Protein AF-A0AAV8PWE6-F1 (afdb_monomer)

Foldseek 3Di:
DDDDDPDPVVVVVVVVVVVVVVVVVLCVLLVVQVVSVPDDSVVSVVSVVVRVVVVVVVVVVVVVVCVVVPD

Mean predicted aligned error: 8.68 Å

Structure (mmCIF, N/CA/C/O backbone):
data_AF-A0AAV8PWE6-F1
#
_entry.id   AF-A0AAV8PWE6-F1
#
loop_
_atom_site.group_PDB
_atom_site.id
_atom_site.type_symbol
_atom_site.label_atom_id
_atom_site.label_alt_id
_atom_site.label_comp_id
_atom_site.label_asym_id
_atom_site.label_entity_id
_atom_site.label_seq_id
_atom_site.pdbx_PDB_ins_code
_atom_site.Cartn_x
_atom_site.Cartn_y
_atom_site.Cartn_z
_atom_site.occupancy
_atom_site.B_iso_or_equiv
_atom_site.auth_seq_id
_atom_site.auth_comp_id
_atom_site.auth_asym_id
_atom_site.auth_atom_id
_atom_site.pdbx_PDB_model_num
ATOM 1 N N . MET A 1 1 ? -46.044 28.840 24.554 1.00 43.53 1 MET A N 1
ATOM 2 C CA . MET A 1 1 ? -45.707 28.574 23.134 1.00 43.53 1 MET A CA 1
ATOM 3 C C . MET A 1 1 ? -44.211 28.799 22.899 1.00 43.53 1 MET A C 1
ATOM 5 O O . MET A 1 1 ? -43.704 29.797 23.382 1.00 43.53 1 MET A O 1
ATOM 9 N N . ARG A 1 2 ? -43.585 27.920 22.090 1.00 46.31 2 ARG A N 1
ATOM 10 C CA . ARG A 1 2 ? -42.325 28.070 21.307 1.00 46.31 2 ARG A CA 1
ATOM 11 C C . ARG A 1 2 ? -40.946 27.769 21.944 1.00 46.31 2 ARG A C 1
ATOM 13 O O . ARG A 1 2 ? -40.186 28.653 22.300 1.00 46.31 2 ARG A O 1
ATOM 20 N N . ASN A 1 3 ? -40.600 26.478 21.874 1.00 52.12 3 ASN A N 1
ATOM 21 C CA . ASN A 1 3 ? -39.456 25.882 21.153 1.00 52.12 3 ASN A CA 1
ATOM 22 C C . ASN A 1 3 ? -38.047 26.502 21.278 1.00 52.12 3 ASN A C 1
ATOM 24 O O . ASN A 1 3 ? -37.631 27.286 20.426 1.00 52.12 3 ASN A O 1
ATOM 28 N N . ALA A 1 4 ? -37.237 25.941 22.182 1.00 54.06 4 ALA A N 1
ATOM 29 C CA . ALA A 1 4 ? -35.774 26.014 22.147 1.00 54.06 4 ALA A CA 1
ATOM 30 C C . ALA A 1 4 ? -35.173 24.617 22.408 1.00 54.06 4 ALA A C 1
ATOM 32 O O . ALA A 1 4 ? -34.948 24.232 23.546 1.00 54.06 4 ALA A O 1
ATOM 33 N N . GLY A 1 5 ? -34.957 23.811 21.360 1.00 55.50 5 GLY A N 1
ATOM 34 C CA . GLY A 1 5 ? -34.467 22.436 21.557 1.00 55.50 5 GLY A CA 1
ATOM 35 C C . GLY A 1 5 ? -34.040 21.669 20.305 1.00 55.50 5 GLY A C 1
ATOM 36 O O . GLY A 1 5 ? -34.244 20.463 20.241 1.00 55.50 5 GLY A O 1
ATOM 37 N N . ARG A 1 6 ? -33.500 22.327 19.264 1.00 54.66 6 ARG A N 1
ATOM 38 C CA . ARG A 1 6 ? -33.270 21.641 17.969 1.00 54.66 6 ARG A CA 1
ATOM 39 C C . ARG A 1 6 ? -31.943 21.886 17.242 1.00 54.66 6 ARG A C 1
ATOM 41 O O . ARG A 1 6 ? -31.812 21.433 16.110 1.00 54.66 6 ARG A O 1
ATOM 48 N N . ARG A 1 7 ? -30.949 22.556 17.841 1.00 54.12 7 ARG A N 1
ATOM 49 C CA . ARG A 1 7 ? -29.708 22.922 17.114 1.00 54.12 7 ARG A CA 1
ATOM 50 C C . ARG A 1 7 ? -28.493 22.004 17.318 1.00 54.12 7 ARG A C 1
ATOM 52 O O . ARG A 1 7 ? -27.629 21.997 16.453 1.00 54.12 7 ARG A O 1
ATOM 59 N N . VAL A 1 8 ? -28.436 21.172 18.362 1.00 55.53 8 VAL A N 1
ATOM 60 C CA . VAL A 1 8 ? -27.228 20.357 18.654 1.00 55.53 8 VAL A CA 1
ATOM 61 C C . VAL A 1 8 ? -27.195 19.014 17.898 1.00 55.53 8 VAL A C 1
ATOM 63 O O . VAL A 1 8 ? -26.129 18.479 17.610 1.00 55.53 8 VAL A O 1
ATOM 66 N N . ILE A 1 9 ? -28.350 18.482 17.481 1.00 56.75 9 ILE A N 1
ATOM 67 C CA . ILE A 1 9 ? -28.449 17.119 16.919 1.00 56.75 9 ILE A CA 1
ATOM 68 C C . ILE A 1 9 ? -27.887 17.012 15.482 1.00 56.75 9 ILE A C 1
ATOM 70 O O . ILE A 1 9 ? -27.460 15.935 15.065 1.00 56.75 9 ILE A O 1
ATOM 74 N N . ARG A 1 10 ? -27.830 18.112 14.713 1.00 57.25 10 ARG A N 1
ATOM 75 C CA . ARG A 1 10 ? -27.374 18.073 13.306 1.00 57.25 10 ARG A CA 1
ATOM 76 C C . ARG A 1 10 ? -25.877 17.770 13.157 1.00 57.25 10 ARG A C 1
ATOM 78 O O . ARG A 1 10 ? -25.524 16.898 12.370 1.00 57.25 10 ARG A O 1
ATOM 85 N N . GLY A 1 11 ? -25.014 18.403 13.955 1.00 61.19 11 GLY A N 1
ATOM 86 C CA . GLY A 1 11 ? -23.557 18.249 13.822 1.00 61.19 11 GLY A CA 1
ATOM 87 C C . GLY A 1 11 ? -23.023 16.867 14.226 1.00 61.19 11 GLY A C 1
ATOM 88 O O . GLY A 1 11 ? -22.030 16.398 13.674 1.00 61.19 11 GLY A O 1
ATOM 89 N N . GLY A 1 12 ? -23.692 16.174 15.154 1.00 69.19 12 GLY A N 1
ATOM 90 C CA . GLY A 1 12 ? -23.301 14.819 15.561 1.00 69.19 12 GLY A CA 1
ATOM 91 C C . GLY A 1 12 ? -23.549 13.774 14.470 1.00 69.19 12 GLY A C 1
ATOM 92 O O . GLY A 1 12 ? -22.739 12.867 14.280 1.00 69.19 12 GLY A O 1
ATOM 93 N N . ARG A 1 13 ? -24.637 13.928 13.706 1.00 72.12 13 ARG A N 1
ATOM 94 C CA . ARG A 1 13 ? -25.037 12.976 12.659 1.00 72.12 13 ARG A CA 1
ATOM 95 C C . ARG A 1 13 ? -24.090 13.008 11.459 1.00 72.12 13 ARG A C 1
ATOM 97 O O . ARG A 1 13 ? -23.725 11.955 10.946 1.00 72.12 13 ARG A O 1
ATOM 104 N N . GLU A 1 14 ? -23.647 14.200 11.066 1.00 73.56 14 GLU A N 1
ATOM 105 C CA . GLU A 1 14 ? -22.676 14.386 9.980 1.00 73.56 14 GLU A CA 1
ATOM 106 C C . GLU A 1 14 ? -21.301 13.814 10.336 1.00 73.56 14 GLU A C 1
ATOM 108 O O . GLU A 1 14 ? -20.753 13.020 9.574 1.00 73.56 14 GLU A O 1
ATOM 113 N N . ARG A 1 15 ? -20.769 14.117 11.529 1.00 75.19 15 ARG A N 1
ATOM 114 C CA . ARG A 1 15 ? -19.483 13.553 11.985 1.00 75.19 15 ARG A CA 1
ATOM 115 C C . ARG A 1 15 ? -19.519 12.028 12.061 1.00 75.19 15 ARG A C 1
ATOM 117 O O . ARG A 1 15 ? -18.547 11.364 11.705 1.00 75.19 15 ARG A O 1
ATOM 124 N N . HIS A 1 16 ? -20.650 11.467 12.485 1.00 78.94 16 HIS A N 1
ATOM 125 C CA . HIS A 1 16 ? -20.839 10.021 12.522 1.00 78.94 16 HIS A CA 1
ATOM 126 C C . HIS A 1 16 ? -20.865 9.411 11.112 1.00 78.94 16 HIS A C 1
ATOM 128 O O . HIS A 1 16 ? -20.209 8.399 10.867 1.00 78.94 16 HIS A O 1
ATOM 134 N N . ALA A 1 17 ? -21.547 10.056 10.161 1.00 82.88 17 ALA A N 1
ATOM 135 C CA . ALA A 1 17 ? -21.557 9.636 8.761 1.00 82.88 17 ALA A CA 1
ATOM 136 C C . ALA A 1 17 ? -20.152 9.681 8.129 1.00 82.88 17 ALA A C 1
ATOM 138 O O . ALA A 1 17 ? -19.752 8.728 7.455 1.00 82.88 17 ALA A O 1
ATOM 139 N N . VAL A 1 18 ? -19.369 10.730 8.409 1.00 85.38 18 VAL A N 1
ATOM 140 C CA . VAL A 1 18 ? -17.965 10.833 7.974 1.00 85.38 18 VAL A CA 1
ATOM 141 C C . VAL A 1 18 ? -17.129 9.701 8.573 1.00 85.38 18 VAL A C 1
ATOM 143 O O . VAL A 1 18 ? -16.424 9.010 7.841 1.00 85.38 18 VAL A O 1
ATOM 146 N N . GLY A 1 19 ? -17.259 9.435 9.876 1.00 88.75 19 GLY A N 1
ATOM 147 C CA . GLY A 1 19 ? -16.552 8.334 10.535 1.00 88.75 19 GLY A CA 1
ATOM 148 C C . GLY A 1 19 ? -16.875 6.961 9.932 1.00 88.75 19 GLY A C 1
ATOM 149 O O . GLY A 1 19 ? -15.975 6.145 9.723 1.00 88.75 19 GLY A O 1
ATOM 150 N N . LEU A 1 20 ? -18.142 6.708 9.587 1.00 91.56 20 LEU A N 1
ATOM 151 C CA . LEU A 1 20 ? -18.559 5.479 8.901 1.00 91.56 20 LEU A CA 1
ATOM 152 C C . LEU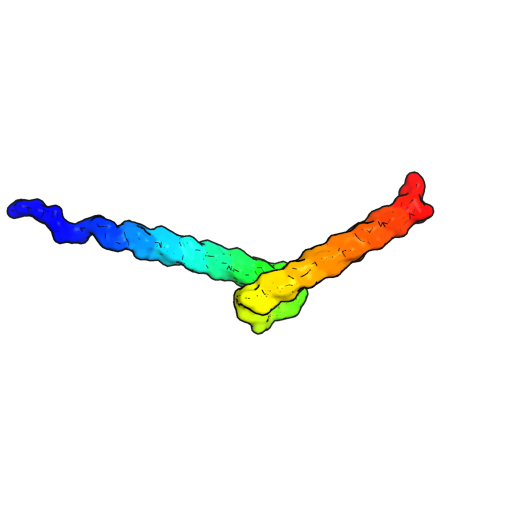 A 1 20 ? -17.976 5.383 7.483 1.00 91.56 20 LEU A C 1
ATOM 154 O O . LEU A 1 20 ? -17.527 4.307 7.083 1.00 91.56 20 LEU A O 1
ATOM 158 N N . SER A 1 21 ? -17.942 6.495 6.743 1.00 93.88 21 SER A N 1
ATOM 159 C CA . SER A 1 21 ? -17.338 6.568 5.406 1.00 93.88 21 SER A CA 1
ATOM 160 C C . SER A 1 21 ? -15.836 6.265 5.443 1.00 93.88 21 SER A C 1
ATOM 162 O O . SER A 1 21 ? -15.353 5.408 4.699 1.00 93.88 21 SER A O 1
ATOM 164 N N . VAL A 1 22 ? -15.104 6.875 6.380 1.00 94.25 22 VAL A N 1
ATOM 165 C CA . VAL A 1 22 ? -13.665 6.632 6.566 1.00 94.25 22 VAL A CA 1
ATOM 166 C C . VAL A 1 22 ? -13.404 5.171 6.936 1.00 94.25 22 VAL A C 1
ATOM 168 O O . VAL A 1 22 ? -12.544 4.533 6.334 1.00 94.25 22 VAL A O 1
ATOM 171 N N . ARG A 1 23 ? -14.189 4.587 7.851 1.00 94.94 23 ARG A N 1
ATOM 172 C CA . ARG A 1 23 ? -14.060 3.164 8.218 1.00 94.94 23 ARG A CA 1
ATOM 173 C C . ARG A 1 23 ? -14.274 2.223 7.031 1.00 94.94 23 ARG A C 1
ATOM 175 O O . ARG A 1 23 ? -13.579 1.213 6.934 1.00 94.94 23 ARG A O 1
ATOM 182 N N . ARG A 1 24 ? -15.209 2.540 6.126 1.00 96.44 24 ARG A N 1
ATOM 183 C CA . ARG A 1 24 ? -15.413 1.764 4.889 1.00 96.44 24 ARG A CA 1
ATOM 184 C C . ARG A 1 24 ? -14.186 1.836 3.981 1.00 96.44 24 ARG A C 1
ATOM 186 O O . ARG A 1 24 ? -13.712 0.786 3.561 1.00 96.44 24 ARG A O 1
ATOM 193 N N . LYS A 1 25 ? -13.631 3.034 3.768 1.00 96.56 25 LYS A N 1
ATOM 194 C CA . LYS A 1 25 ? -12.414 3.237 2.960 1.00 96.56 25 LYS A CA 1
ATOM 195 C C . LYS A 1 25 ? -11.198 2.515 3.542 1.00 96.56 25 LYS A C 1
ATOM 197 O O . LYS A 1 25 ? -10.471 1.858 2.809 1.00 96.56 25 LYS A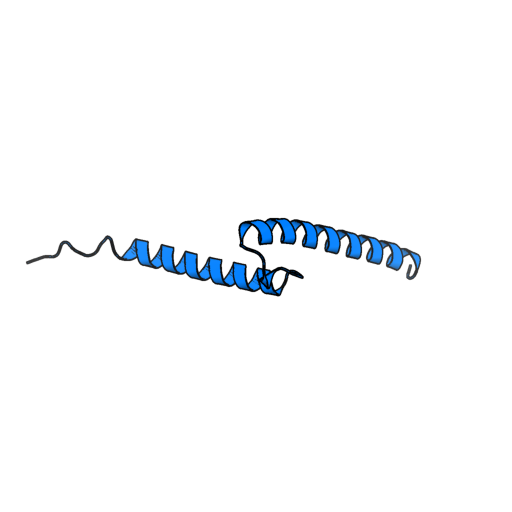 O 1
ATOM 202 N N . VAL A 1 26 ? -11.004 2.568 4.861 1.00 97.12 26 VAL A N 1
ATOM 203 C CA . VAL A 1 26 ? -9.917 1.833 5.535 1.00 97.12 26 VAL A CA 1
ATOM 204 C C . VAL A 1 26 ? -10.079 0.324 5.332 1.00 97.12 26 VAL A C 1
ATOM 206 O O . VAL A 1 26 ? -9.118 -0.353 4.987 1.00 97.12 26 VAL A O 1
ATOM 209 N N . ARG A 1 27 ? -11.299 -0.210 5.468 1.00 96.94 27 ARG A N 1
ATOM 210 C CA . ARG A 1 27 ? -11.576 -1.640 5.245 1.00 96.94 27 ARG A CA 1
ATOM 211 C C . ARG A 1 27 ? -11.339 -2.065 3.797 1.00 96.94 27 ARG A C 1
ATOM 213 O O . ARG A 1 27 ? -10.892 -3.180 3.550 1.00 96.94 27 ARG A O 1
ATOM 220 N N . GLU A 1 28 ? -11.674 -1.204 2.848 1.00 97.62 28 GLU A N 1
ATOM 221 C CA . GLU A 1 28 ? -11.387 -1.431 1.435 1.00 97.62 28 GLU A CA 1
ATOM 222 C C . GLU A 1 28 ? -9.877 -1.475 1.189 1.00 97.62 28 GLU A C 1
ATOM 224 O O . GLU A 1 28 ? -9.379 -2.441 0.615 1.00 97.62 28 GLU A O 1
ATOM 229 N N . LEU A 1 29 ? -9.131 -0.519 1.747 1.00 98.06 29 LEU A N 1
ATOM 230 C CA . LEU A 1 29 ? -7.675 -0.492 1.653 1.00 98.06 29 LEU A CA 1
ATOM 231 C C . LEU A 1 29 ? -7.026 -1.753 2.249 1.00 98.06 29 LEU A C 1
ATOM 233 O O . LEU A 1 29 ? -6.165 -2.357 1.617 1.00 98.06 29 LEU A O 1
ATOM 237 N N . GLN A 1 30 ? -7.504 -2.227 3.404 1.00 97.69 30 GLN A N 1
ATOM 238 C CA . GLN A 1 30 ? -7.053 -3.485 4.020 1.00 97.69 30 GLN A CA 1
ATOM 239 C C . GLN A 1 30 ? -7.251 -4.719 3.125 1.00 97.69 30 GLN A C 1
ATOM 241 O O . GLN A 1 30 ? -6.546 -5.714 3.289 1.00 97.69 30 GLN A O 1
ATOM 246 N N . ARG A 1 31 ? -8.236 -4.695 2.217 1.00 97.50 31 ARG A N 1
ATOM 247 C CA . ARG A 1 31 ? -8.485 -5.789 1.264 1.00 97.50 31 ARG A CA 1
ATOM 248 C C . ARG A 1 31 ? -7.585 -5.700 0.037 1.00 97.50 31 ARG A C 1
ATOM 250 O O . ARG A 1 31 ? -7.232 -6.748 -0.492 1.00 97.50 31 ARG A O 1
ATOM 257 N N . LEU A 1 32 ? -7.261 -4.485 -0.401 1.00 97.75 32 LEU A N 1
ATOM 258 C CA . LEU A 1 32 ? -6.433 -4.228 -1.580 1.00 97.75 32 LEU A CA 1
ATOM 259 C C . LEU A 1 32 ? -4.944 -4.443 -1.305 1.00 97.75 32 LEU A C 1
ATOM 261 O O . LEU A 1 32 ? -4.228 -4.948 -2.163 1.00 97.75 32 LEU A O 1
ATOM 265 N N . VAL A 1 33 ? -4.476 -4.060 -0.117 1.00 97.50 33 VAL A N 1
ATOM 266 C CA . VAL A 1 33 ? -3.054 -4.115 0.227 1.00 97.50 33 VAL A CA 1
ATOM 267 C C . VAL A 1 33 ? -2.691 -5.517 0.733 1.00 97.50 33 VAL A C 1
ATOM 269 O O . VAL A 1 33 ? -3.293 -5.985 1.707 1.00 97.50 33 VAL A O 1
ATOM 272 N N . PRO A 1 34 ? -1.699 -6.204 0.131 1.00 96.88 34 PRO A N 1
AT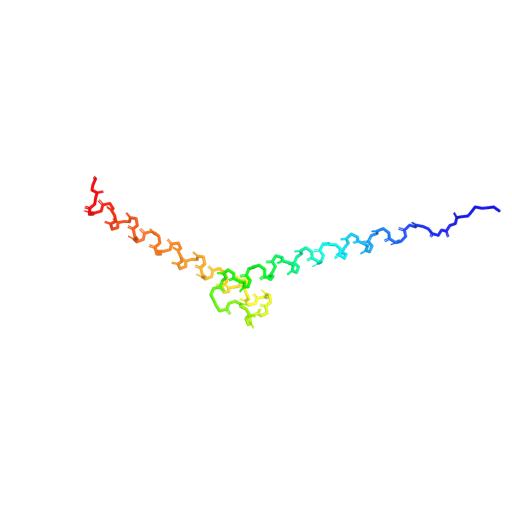OM 273 C CA . PRO A 1 34 ? -1.230 -7.503 0.606 1.00 96.88 34 PRO A CA 1
ATOM 274 C C . PRO A 1 34 ? -0.796 -7.445 2.075 1.00 96.88 34 PRO A C 1
ATOM 276 O O . PRO A 1 34 ? -0.040 -6.562 2.468 1.00 96.88 34 PRO A O 1
ATOM 279 N N . GLY A 1 35 ? -1.300 -8.364 2.904 1.00 95.75 35 GLY A N 1
ATOM 280 C CA . GLY A 1 35 ? -1.061 -8.360 4.357 1.00 95.75 35 GLY A CA 1
ATOM 281 C C . GLY A 1 35 ? -1.854 -7.305 5.148 1.00 95.75 35 GLY A C 1
ATOM 282 O O . GLY A 1 35 ? -1.855 -7.335 6.375 1.00 95.75 35 GLY A O 1
ATOM 283 N N . GLY A 1 36 ? -2.606 -6.420 4.483 1.00 95.62 36 GLY A N 1
ATOM 284 C CA . GLY A 1 36 ? -3.270 -5.272 5.108 1.00 95.62 36 GLY A CA 1
ATOM 285 C C . GLY A 1 36 ? -4.409 -5.607 6.079 1.00 95.62 36 GLY A C 1
ATOM 286 O O . GLY A 1 36 ? -4.693 -4.816 6.974 1.00 95.62 36 GLY A O 1
ATOM 287 N N . ARG A 1 37 ? -5.052 -6.779 5.965 1.00 95.38 37 ARG A N 1
ATOM 288 C CA . ARG A 1 37 ? -6.209 -7.164 6.809 1.00 95.38 37 ARG A CA 1
ATOM 289 C C . ARG A 1 37 ? -5.910 -7.208 8.308 1.00 95.38 37 ARG A C 1
ATOM 291 O O . ARG A 1 37 ? -6.830 -7.037 9.100 1.00 95.38 37 ARG A O 1
ATOM 298 N N . GLN A 1 38 ? -4.657 -7.458 8.676 1.00 93.69 38 GLN A N 1
ATOM 299 C CA . GLN A 1 38 ? -4.223 -7.601 10.068 1.00 93.69 38 GLN A CA 1
ATOM 300 C C . GLN A 1 38 ? -3.686 -6.282 10.645 1.00 93.69 38 GLN A C 1
ATOM 302 O O . GLN A 1 38 ? -3.430 -6.197 11.842 1.00 93.69 38 GLN A O 1
ATOM 307 N N . LEU A 1 39 ? -3.527 -5.245 9.811 1.00 95.00 39 LEU A N 1
ATOM 308 C CA . LEU A 1 39 ? -2.873 -4.005 10.209 1.00 95.00 39 LEU A CA 1
ATOM 309 C C . LEU A 1 39 ? -3.871 -2.975 10.766 1.00 95.00 39 LEU A C 1
ATOM 311 O O . LEU A 1 39 ? -4.913 -2.716 10.144 1.00 95.00 39 LEU A O 1
ATOM 315 N N . PRO A 1 40 ? -3.544 -2.318 11.896 1.00 95.19 40 PRO A N 1
ATOM 316 C CA . PRO A 1 40 ? -4.247 -1.123 12.342 1.00 95.19 40 PRO A CA 1
ATOM 317 C C . PRO A 1 40 ? -4.024 0.036 11.358 1.00 95.19 40 PRO A C 1
ATOM 319 O O . PRO A 1 40 ? -3.033 0.071 10.632 1.00 95.19 40 PRO A O 1
ATOM 322 N N . ALA A 1 41 ? -4.929 1.020 11.350 1.00 92.25 41 ALA A N 1
ATOM 323 C CA . ALA A 1 41 ? -4.982 2.055 10.308 1.00 92.25 41 ALA A CA 1
ATOM 324 C C . ALA A 1 41 ? -3.662 2.826 10.097 1.00 92.25 41 ALA A C 1
ATOM 326 O O . ALA A 1 41 ? -3.269 3.048 8.958 1.00 92.25 41 ALA A O 1
ATOM 327 N N . ALA A 1 42 ? -2.957 3.200 11.170 1.00 92.81 42 ALA A N 1
ATOM 328 C CA . ALA A 1 42 ? -1.694 3.934 11.056 1.00 92.81 42 ALA A CA 1
ATOM 329 C C . ALA A 1 42 ? -0.603 3.112 10.344 1.00 92.81 42 ALA A C 1
ATOM 331 O O . ALA A 1 42 ? 0.044 3.602 9.422 1.00 92.81 42 ALA A O 1
ATOM 332 N N . GLN A 1 43 ? -0.450 1.840 10.723 1.00 97.00 43 GLN A N 1
ATOM 333 C CA . GLN A 1 43 ? 0.508 0.927 10.092 1.00 97.00 43 GLN A CA 1
ATOM 334 C C . GLN A 1 43 ? 0.079 0.559 8.670 1.00 97.00 43 GLN A C 1
ATOM 336 O O . GLN A 1 43 ? 0.918 0.457 7.782 1.00 97.00 43 GLN A O 1
ATOM 341 N N . LEU A 1 44 ? -1.231 0.418 8.437 1.00 97.94 44 LEU A N 1
ATOM 342 C CA . LEU A 1 44 ? -1.782 0.166 7.111 1.00 97.94 44 LEU A CA 1
ATOM 343 C C . LEU A 1 44 ? -1.372 1.259 6.124 1.00 97.94 44 LEU A C 1
ATOM 345 O O . LEU A 1 44 ? -1.001 0.929 5.004 1.00 97.94 44 LEU A O 1
ATOM 349 N N . PHE A 1 45 ? -1.424 2.537 6.508 1.00 97.31 45 PHE A N 1
ATOM 350 C CA . PHE A 1 45 ? -1.055 3.629 5.603 1.00 97.31 45 PHE A CA 1
ATOM 351 C C . PHE A 1 45 ? 0.432 3.629 5.250 1.00 97.31 45 PHE A C 1
ATOM 353 O O . PHE A 1 45 ? 0.759 3.803 4.079 1.00 97.31 45 PHE A O 1
ATOM 360 N N . LEU A 1 46 ? 1.312 3.368 6.220 1.00 97.62 46 LEU A N 1
ATOM 361 C CA . LEU A 1 46 ? 2.746 3.240 5.954 1.00 97.62 46 LEU A CA 1
ATOM 362 C C . LEU A 1 46 ? 3.029 2.056 5.016 1.00 97.62 46 LEU A C 1
ATOM 364 O O . LEU A 1 46 ? 3.615 2.235 3.954 1.00 97.62 46 LEU A O 1
ATOM 368 N N . HIS A 1 47 ? 2.481 0.881 5.337 1.00 97.88 47 HIS A N 1
ATOM 369 C CA . HIS A 1 47 ? 2.606 -0.325 4.510 1.00 97.88 47 HIS A CA 1
ATOM 370 C C . HIS A 1 47 ? 2.012 -0.144 3.102 1.00 97.88 47 HIS A C 1
ATOM 372 O O . HIS A 1 47 ? 2.511 -0.683 2.117 1.00 97.88 47 HIS A O 1
ATOM 378 N N . THR A 1 48 ? 0.949 0.656 2.981 1.00 98.31 48 THR A N 1
ATOM 379 C CA . THR A 1 48 ? 0.366 1.034 1.684 1.00 98.31 48 THR A CA 1
ATOM 380 C C . THR A 1 48 ? 1.337 1.879 0.864 1.00 98.31 48 THR A C 1
ATOM 382 O O . THR A 1 48 ? 1.454 1.650 -0.339 1.00 98.31 48 THR A O 1
ATOM 385 N N . ALA A 1 49 ? 2.022 2.845 1.483 1.00 98.12 49 ALA A N 1
ATOM 386 C CA . ALA A 1 49 ? 3.001 3.682 0.792 1.00 98.12 49 ALA A CA 1
ATOM 387 C C . ALA A 1 49 ? 4.142 2.827 0.223 1.00 98.12 49 ALA A C 1
ATOM 389 O O . ALA A 1 49 ? 4.457 2.938 -0.965 1.00 98.12 49 ALA A O 1
ATOM 390 N N . ASP A 1 50 ? 4.660 1.896 1.028 1.00 98.00 50 ASP A N 1
ATOM 391 C CA . ASP A 1 50 ? 5.657 0.927 0.577 1.00 98.00 50 ASP A CA 1
ATOM 392 C C . ASP A 1 50 ? 5.118 0.091 -0.585 1.00 98.00 50 ASP A C 1
ATOM 394 O O . ASP A 1 50 ? 5.778 -0.050 -1.615 1.00 98.00 50 ASP A O 1
ATOM 398 N N . TYR A 1 51 ? 3.894 -0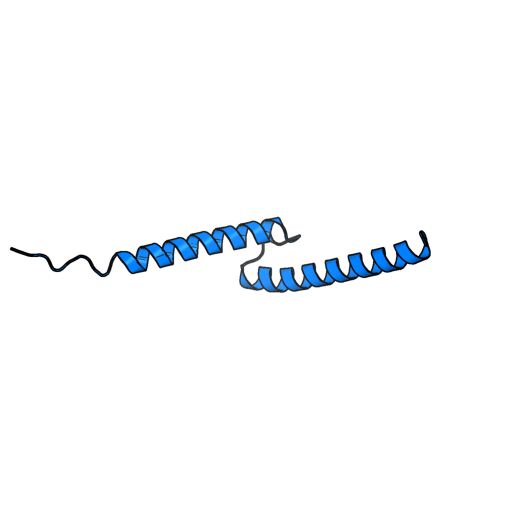.430 -0.475 1.00 98.25 51 TYR A N 1
ATOM 399 C CA . TYR A 1 51 ? 3.299 -1.251 -1.527 1.00 98.25 51 TYR A CA 1
ATOM 400 C C . TYR A 1 51 ? 3.124 -0.495 -2.856 1.00 98.25 51 TYR A C 1
ATOM 402 O O . TYR A 1 51 ? 3.451 -1.035 -3.917 1.00 98.25 51 TYR A O 1
ATOM 410 N N . ILE A 1 52 ? 2.675 0.765 -2.812 1.00 98.62 52 ILE A N 1
ATOM 411 C CA . ILE A 1 52 ? 2.569 1.634 -3.996 1.00 98.62 52 ILE A CA 1
ATOM 412 C C . ILE A 1 52 ? 3.945 1.831 -4.635 1.00 98.62 52 ILE A C 1
ATOM 414 O O . ILE A 1 52 ? 4.080 1.714 -5.859 1.00 98.62 52 ILE A O 1
ATOM 418 N N . PHE A 1 53 ? 4.972 2.095 -3.825 1.00 98.56 53 PHE A N 1
ATOM 419 C CA . PHE A 1 53 ? 6.335 2.271 -4.313 1.00 98.56 53 PHE A CA 1
ATOM 420 C C . PHE A 1 53 ? 6.857 1.002 -5.003 1.00 98.56 53 PHE A C 1
ATOM 422 O O . PHE A 1 53 ? 7.299 1.056 -6.153 1.00 98.56 53 PHE A O 1
ATOM 429 N N . HIS A 1 54 ? 6.699 -0.162 -4.368 1.00 98.25 54 HIS A N 1
ATOM 430 C CA . HIS A 1 54 ? 7.099 -1.450 -4.941 1.00 98.25 54 HIS A CA 1
ATOM 431 C C . HIS A 1 54 ? 6.391 -1.745 -6.267 1.00 98.25 54 HIS A C 1
ATOM 433 O O . HIS A 1 54 ? 7.022 -2.202 -7.223 1.00 98.25 54 HIS A O 1
ATOM 439 N N . LEU A 1 55 ? 5.082 -1.490 -6.350 1.00 98.56 55 LEU A N 1
ATOM 440 C CA . LEU A 1 55 ? 4.323 -1.714 -7.579 1.00 98.56 55 LEU A CA 1
ATOM 441 C 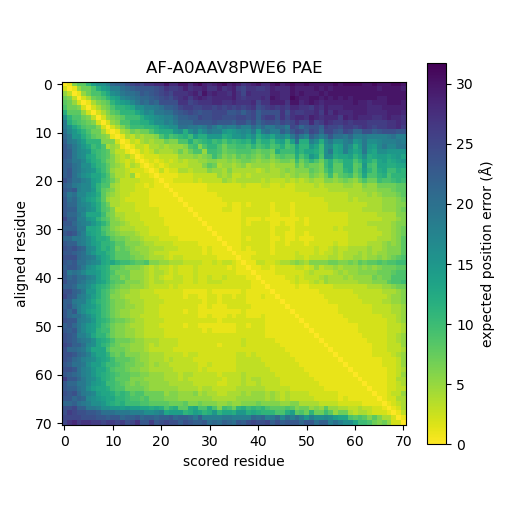C . LEU A 1 55 ? 4.780 -0.765 -8.694 1.00 98.56 55 LEU A C 1
ATOM 443 O O . LEU A 1 55 ? 4.947 -1.188 -9.838 1.00 98.56 55 LEU A O 1
ATOM 447 N N . SER A 1 56 ? 5.053 0.493 -8.345 1.00 98.62 56 SER A N 1
ATOM 448 C CA . SER A 1 56 ? 5.564 1.499 -9.279 1.00 98.62 56 SER A CA 1
ATOM 449 C C . SER A 1 56 ? 6.916 1.091 -9.863 1.00 98.62 56 SER A C 1
ATOM 451 O O . SER A 1 56 ? 7.117 1.214 -11.071 1.00 98.62 56 SER A O 1
ATOM 453 N N . LEU A 1 57 ? 7.826 0.558 -9.041 1.00 98.69 57 LEU A N 1
ATOM 454 C CA . LEU A 1 57 ? 9.109 0.030 -9.511 1.00 98.69 57 LEU A CA 1
ATOM 455 C C . LEU A 1 57 ? 8.928 -1.181 -10.433 1.00 98.69 57 LEU A C 1
ATOM 457 O O . LEU A 1 57 ? 9.512 -1.214 -11.515 1.00 98.69 57 LEU A O 1
ATOM 461 N N . LYS A 1 58 ? 8.072 -2.145 -10.062 1.00 98.25 58 LYS A N 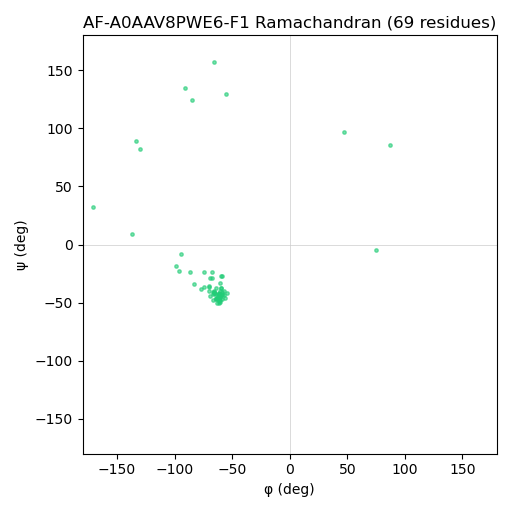1
ATOM 462 C CA . LYS A 1 58 ? 7.779 -3.318 -10.907 1.00 98.25 58 LYS A CA 1
ATOM 463 C C . L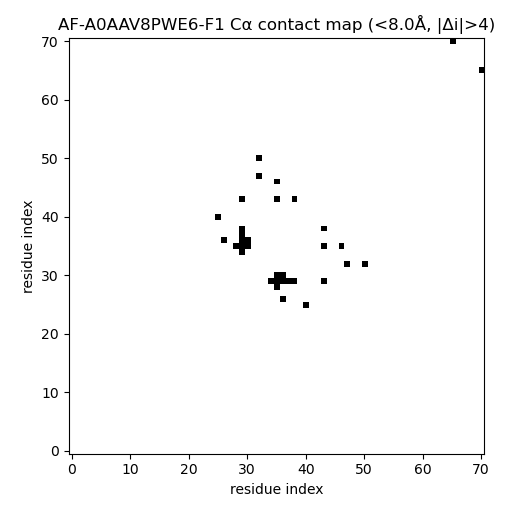YS A 1 58 ? 7.269 -2.907 -12.287 1.00 98.25 58 LYS A C 1
ATOM 465 O O . LYS A 1 58 ? 7.753 -3.412 -13.295 1.00 98.25 58 LYS A O 1
ATOM 470 N N . VAL A 1 59 ? 6.329 -1.964 -12.343 1.00 98.44 59 VAL A N 1
ATOM 471 C CA . VAL A 1 59 ? 5.785 -1.457 -13.611 1.00 98.44 59 VAL A CA 1
ATOM 472 C C . VAL A 1 59 ? 6.856 -0.735 -14.429 1.00 98.44 59 VAL A C 1
ATOM 474 O O . VAL A 1 59 ? 6.916 -0.930 -15.641 1.00 98.44 59 VAL A O 1
ATOM 477 N N . GLN A 1 60 ? 7.713 0.073 -13.801 1.00 98.31 60 GLN A N 1
ATOM 478 C CA . GLN A 1 60 ? 8.815 0.747 -14.496 1.00 98.31 60 GLN A CA 1
ATOM 479 C C . GLN A 1 60 ? 9.787 -0.250 -15.132 1.00 98.31 60 GLN A C 1
ATOM 481 O O . GLN A 1 60 ? 10.090 -0.122 -16.317 1.00 98.31 60 GLN A O 1
ATOM 486 N N . VAL A 1 61 ? 10.209 -1.274 -14.384 1.00 97.94 61 VAL A N 1
ATOM 487 C CA . VAL A 1 61 ? 11.091 -2.333 -14.894 1.00 97.94 61 VAL A CA 1
ATOM 488 C C . VAL A 1 61 ? 10.430 -3.080 -16.050 1.00 97.94 61 VAL A C 1
ATOM 490 O O . VAL A 1 61 ? 11.028 -3.205 -17.115 1.00 97.94 61 VAL A O 1
ATOM 493 N N . LEU A 1 62 ? 9.178 -3.519 -15.885 1.00 97.69 62 LEU A N 1
ATOM 494 C CA . LEU A 1 62 ? 8.453 -4.238 -16.937 1.00 97.69 62 LEU A CA 1
ATOM 495 C C . LEU A 1 62 ? 8.291 -3.396 -18.207 1.00 97.69 62 LEU A C 1
ATOM 497 O O . LEU A 1 62 ? 8.464 -3.911 -19.307 1.00 97.69 62 LEU A O 1
ATOM 501 N N . ARG A 1 63 ? 8.014 -2.094 -18.075 1.00 97.19 63 ARG A N 1
ATOM 502 C CA . ARG A 1 63 ? 7.944 -1.173 -19.219 1.00 97.19 63 ARG A CA 1
ATOM 503 C C . ARG A 1 63 ? 9.295 -0.995 -19.899 1.00 97.19 63 ARG A C 1
ATOM 505 O O . ARG A 1 63 ? 9.336 -0.954 -21.123 1.00 97.19 63 ARG A O 1
ATOM 512 N N . ALA A 1 64 ? 10.380 -0.878 -19.134 1.00 96.69 64 ALA A N 1
ATOM 513 C CA . ALA A 1 64 ? 11.723 -0.783 -19.697 1.00 96.69 64 ALA A CA 1
ATOM 514 C C . ALA A 1 64 ? 12.058 -2.048 -20.497 1.00 96.69 64 ALA A C 1
ATOM 516 O O . ALA A 1 64 ? 12.399 -1.948 -21.670 1.00 96.69 64 ALA A O 1
ATOM 517 N N . LEU A 1 65 ? 11.856 -3.229 -19.907 1.00 96.56 65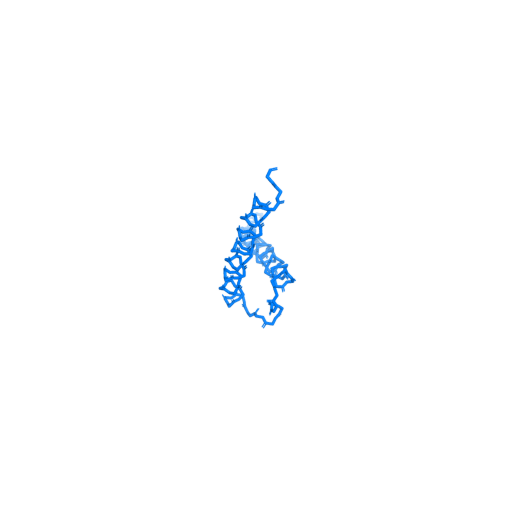 LEU A N 1
ATOM 518 C CA . LEU A 1 65 ? 12.075 -4.512 -20.578 1.00 96.56 65 LEU A CA 1
ATOM 519 C C . LEU A 1 65 ? 11.188 -4.674 -21.816 1.00 96.56 65 LEU A C 1
ATOM 521 O O . LEU A 1 65 ? 11.682 -5.065 -22.865 1.00 96.56 65 LEU A O 1
ATOM 525 N N . SER A 1 66 ? 9.906 -4.313 -21.738 1.00 96.69 66 SER A N 1
ATOM 526 C CA . SER A 1 66 ? 9.004 -4.371 -22.893 1.00 96.69 66 SER A CA 1
ATOM 527 C C . SER A 1 66 ? 9.526 -3.553 -24.072 1.00 96.69 66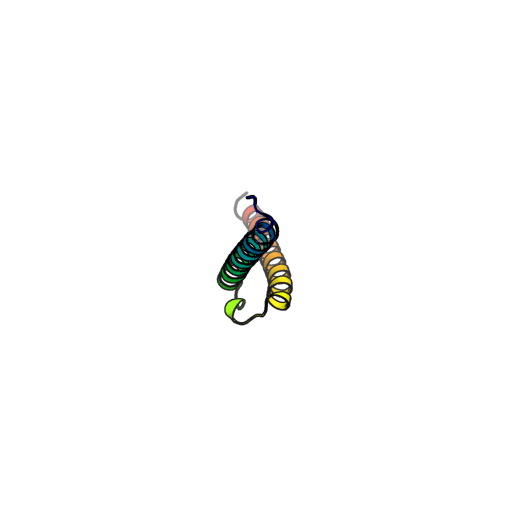 SER A C 1
ATOM 529 O O . SER A 1 66 ? 9.439 -4.030 -25.193 1.00 96.69 66 SER A O 1
ATOM 531 N N . LYS A 1 67 ? 10.101 -2.366 -23.836 1.00 94.25 67 LYS A N 1
ATOM 532 C CA . LYS A 1 67 ? 10.711 -1.551 -24.900 1.00 94.25 67 LYS A CA 1
ATOM 533 C C . LYS A 1 67 ? 11.969 -2.185 -25.494 1.00 94.25 67 LYS A C 1
ATOM 535 O O . LYS A 1 67 ? 12.277 -1.937 -26.650 1.00 94.25 67 LYS A O 1
ATOM 540 N N . PHE A 1 68 ? 12.705 -2.977 -24.713 1.00 91.88 68 PHE A N 1
ATOM 541 C CA . PHE A 1 68 ? 13.868 -3.711 -25.217 1.00 91.88 68 PHE A CA 1
ATOM 542 C C . PHE A 1 68 ? 13.471 -4.912 -26.088 1.00 91.88 68 PHE A C 1
ATOM 544 O O . PHE A 1 68 ? 14.161 -5.197 -27.060 1.00 91.88 68 PHE A O 1
ATOM 551 N N . TYR A 1 69 ? 12.385 -5.615 -25.748 1.00 86.56 69 TYR A N 1
ATOM 552 C CA . TYR A 1 69 ? 11.966 -6.844 -26.442 1.00 86.56 69 TYR A CA 1
ATOM 553 C C . TYR A 1 69 ? 10.906 -6.634 -27.536 1.00 86.56 69 TYR A C 1
ATOM 555 O O . TYR A 1 69 ? 10.778 -7.477 -28.420 1.00 86.56 69 TYR A O 1
ATOM 563 N N . MET A 1 70 ? 10.137 -5.546 -27.479 1.00 77.06 70 MET A N 1
ATOM 564 C CA . MET A 1 70 ? 9.121 -5.162 -28.465 1.00 77.06 70 MET A CA 1
ATOM 565 C C . MET A 1 70 ? 9.347 -3.697 -28.867 1.00 77.06 70 MET A C 1
ATOM 567 O O . MET A 1 70 ? 8.723 -2.816 -28.265 1.00 77.06 70 MET A O 1
ATOM 571 N N . PRO A 1 71 ? 10.284 -3.430 -29.799 1.00 60.22 71 PRO A N 1
ATOM 572 C CA . PRO A 1 71 ? 10.548 -2.077 -30.280 1.00 60.22 71 PRO A CA 1
ATOM 573 C C . PRO A 1 71 ? 9.349 -1.473 -31.022 1.00 60.22 71 PRO A C 1
ATOM 575 O O . PRO A 1 71 ? 8.612 -2.233 -31.693 1.00 60.22 71 PRO A O 1
#

Secondary structure (DSSP, 8-state):
------SSHHHHHHHHHHHHHHHHHHHHHHHHSTTGGGS-HHHHHHHHHHHHHHHHHHHHHHHHHHHHH--

Organism: Ensete ventricosum (NCBI:txid4639)

Solvent-accessible surface area (backbone atoms only — not comparable to full-atom values): 4245 Å² total; per-residue (Å²): 140,85,90,88,86,80,77,74,66,60,64,57,54,53,55,49,51,51,53,53,52,51,54,52,51,52,54,49,48,22,70,71,37,88,80,22,73,81,44,57,72,72,58,33,54,55,54,43,52,53,51,52,51,56,52,53,49,53,52,51,52,52,52,54,51,45,51,74,78,57,120

pLDDT: mean 87.0, std 16.33, range [43.53, 98.69]

Sequence (71 aa):
MRNAGRRVIRGGRERHAVGLSVRRKVRELQRLVPGGRQLPAAQLFLHTADYIFHLSLKVQVLRALSKFYMP

Radius of gyration: 22.37 Å; Cα contacts (8 Å, |Δi|>4): 17; chains: 1; bounding box: 60×37×53 Å

InterPro domains:
  IPR036638 Helix-loop-helix DNA-binding domain superfamily [SSF47459] (22-67)
  IPR044660 Transcription factor IBH1-like [PTHR33124] (13-69)